Protein AF-A0A0N4T4A4-F1 (afdb_monomer)

Sequence (115 aa):
PHTTIVGNDIWSEWGEWSQCSRSCGACGIKSRLRICKTAQCSGKVQQFLTCNLQACPVDIRCTKVKFKNRLCADGNTCGKPGELLSSCSRPSCCPPFENVDGKCQTDQPLLIPLE

Solvent-accessible surface area (backbone atoms only — not comparable to full-atom values): 7237 Å² total; per-residue (Å²): 137,84,77,85,46,94,64,72,56,42,63,48,71,70,49,70,71,45,74,53,76,30,89,37,8,42,66,5,47,22,41,31,45,37,48,64,47,22,95,53,57,85,77,79,52,62,50,66,33,77,27,39,40,42,34,35,86,66,59,78,92,66,74,79,73,80,83,81,80,72,55,44,99,86,72,47,58,84,74,72,96,86,71,87,65,93,76,70,77,66,65,34,21,36,83,83,27,42,68,56,95,60,28,29,44,57,95,62,90,63,70,61,78,80,128

Structure (mmCIF, N/CA/C/O backbone):
data_AF-A0A0N4T4A4-F1
#
_entry.id   AF-A0A0N4T4A4-F1
#
loop_
_atom_site.group_PDB
_atom_site.id
_atom_site.type_symbol
_atom_site.label_atom_id
_atom_site.label_alt_id
_atom_site.label_comp_id
_atom_site.label_asym_id
_atom_site.label_entity_id
_atom_site.label_seq_id
_atom_site.pdbx_PDB_ins_code
_atom_site.Cartn_x
_atom_site.Cartn_y
_atom_site.Cartn_z
_atom_site.occupancy
_atom_site.B_iso_or_equiv
_atom_site.auth_seq_id
_atom_site.auth_comp_id
_atom_site.auth_asym_id
_atom_site.auth_atom_id
_atom_site.pdbx_PDB_model_num
ATOM 1 N N . PRO A 1 1 ? 31.542 -2.159 -16.153 1.00 49.81 1 PRO A N 1
ATOM 2 C CA . PRO A 1 1 ? 30.610 -2.806 -17.109 1.00 49.81 1 PRO A CA 1
ATOM 3 C C . PRO A 1 1 ? 29.780 -1.747 -17.852 1.00 49.81 1 PRO A C 1
ATOM 5 O O . PRO A 1 1 ? 28.981 -1.055 -17.232 1.00 49.81 1 PRO A O 1
ATOM 8 N N . HIS A 1 2 ? 30.045 -1.567 -19.149 1.00 52.78 2 HIS A N 1
ATOM 9 C CA . HIS A 1 2 ? 29.387 -0.574 -20.004 1.00 52.78 2 HIS A CA 1
ATOM 10 C C . HIS A 1 2 ? 27.970 -1.035 -20.391 1.00 52.78 2 HIS A C 1
ATOM 12 O O . HIS A 1 2 ? 27.795 -2.132 -20.921 1.00 52.78 2 HIS A O 1
ATOM 18 N N . THR A 1 3 ? 26.961 -0.203 -20.125 1.00 54.47 3 THR A N 1
ATOM 19 C CA . THR A 1 3 ? 25.568 -0.388 -20.558 1.00 54.47 3 THR A CA 1
ATOM 20 C C . THR A 1 3 ? 25.484 -0.264 -22.084 1.00 54.47 3 THR A C 1
ATOM 22 O O . THR A 1 3 ? 25.877 0.746 -22.657 1.00 54.47 3 THR A O 1
ATOM 25 N N . THR A 1 4 ? 25.047 -1.327 -22.763 1.00 57.97 4 THR A N 1
ATOM 26 C CA . THR A 1 4 ? 25.272 -1.543 -24.210 1.00 57.97 4 THR A CA 1
ATOM 27 C C . THR A 1 4 ? 24.087 -1.167 -25.109 1.00 57.97 4 THR A C 1
ATOM 29 O O . THR A 1 4 ? 24.083 -1.532 -26.281 1.00 57.97 4 THR A O 1
ATOM 32 N N . ILE A 1 5 ? 23.074 -0.449 -24.608 1.00 65.06 5 ILE A N 1
ATOM 33 C CA . ILE A 1 5 ? 21.917 -0.046 -25.426 1.00 65.06 5 ILE A CA 1
ATOM 34 C C . ILE A 1 5 ? 21.971 1.456 -25.714 1.00 65.06 5 ILE A C 1
ATOM 36 O O . ILE A 1 5 ? 21.872 2.279 -24.805 1.00 65.06 5 ILE A O 1
ATOM 40 N N . VAL A 1 6 ? 22.116 1.802 -26.995 1.00 67.94 6 VAL A N 1
ATOM 41 C CA . VAL A 1 6 ? 22.000 3.175 -27.502 1.00 67.94 6 VAL A CA 1
ATOM 42 C C . VAL A 1 6 ? 20.518 3.555 -27.518 1.00 67.94 6 VAL A C 1
ATOM 44 O O . VAL A 1 6 ? 19.736 2.991 -28.278 1.00 67.94 6 VAL A O 1
ATOM 47 N N . GLY A 1 7 ? 20.124 4.482 -26.648 1.00 67.69 7 GLY A N 1
ATOM 48 C CA . GLY A 1 7 ? 18.753 4.972 -26.507 1.00 67.69 7 GLY A CA 1
ATOM 49 C C . GLY A 1 7 ? 18.581 5.775 -25.216 1.00 67.69 7 GLY A C 1
ATOM 50 O O . GLY A 1 7 ? 19.471 5.779 -24.367 1.00 67.69 7 GLY A O 1
ATOM 51 N N . ASN A 1 8 ? 17.438 6.442 -25.062 1.00 80.06 8 ASN A N 1
ATOM 52 C CA . ASN A 1 8 ? 17.048 7.129 -23.828 1.00 80.06 8 ASN A CA 1
ATOM 53 C C . ASN A 1 8 ? 15.823 6.427 -23.230 1.00 80.06 8 ASN A C 1
ATOM 55 O O . ASN A 1 8 ? 14.981 5.931 -23.976 1.00 80.06 8 ASN A O 1
ATOM 59 N N . ASP A 1 9 ? 15.733 6.379 -21.900 1.00 84.81 9 ASP A N 1
ATOM 60 C CA . ASP A 1 9 ? 14.545 5.909 -21.169 1.00 84.81 9 ASP A CA 1
ATOM 61 C C . ASP A 1 9 ? 14.112 4.450 -21.423 1.00 84.81 9 ASP A C 1
ATOM 63 O O . ASP A 1 9 ? 12.944 4.094 -21.242 1.00 84.81 9 ASP A O 1
ATOM 67 N N . ILE A 1 10 ? 15.042 3.560 -21.787 1.00 90.00 10 ILE A N 1
ATOM 68 C CA . ILE A 1 10 ? 14.711 2.148 -22.023 1.00 90.00 10 ILE A CA 1
ATOM 69 C C . ILE A 1 10 ? 14.742 1.386 -20.697 1.00 90.00 10 ILE A C 1
ATOM 71 O O . ILE A 1 10 ? 15.801 1.121 -20.127 1.00 90.00 10 ILE A O 1
A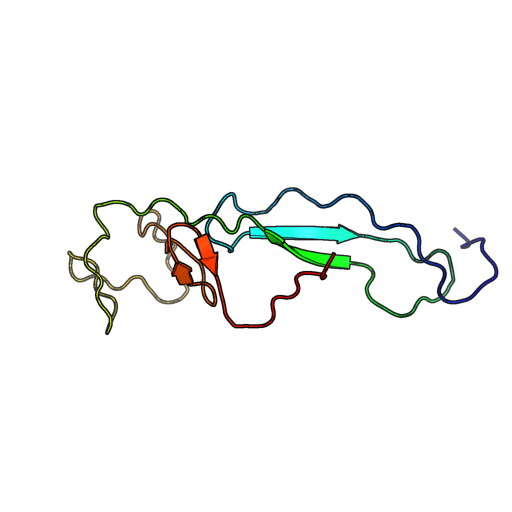TOM 75 N N . TRP A 1 11 ? 13.569 0.965 -20.233 1.00 91.31 11 TRP A N 1
ATOM 76 C CA . TRP A 1 11 ? 13.419 0.114 -19.054 1.00 91.31 11 TRP A CA 1
ATOM 77 C C . TRP A 1 11 ? 13.404 -1.378 -19.419 1.00 91.31 11 TRP A C 1
ATOM 79 O O . TRP A 1 11 ? 12.963 -1.778 -20.496 1.00 91.31 11 TRP A O 1
ATOM 89 N N . SER A 1 12 ? 13.866 -2.234 -18.508 1.00 92.69 12 SER A N 1
ATOM 90 C CA . SER A 1 12 ? 13.464 -3.640 -18.506 1.00 92.69 12 SER A CA 1
ATOM 91 C C . SER A 1 12 ? 11.989 -3.767 -18.145 1.00 92.69 12 SER A C 1
ATOM 93 O O . SER A 1 12 ? 11.388 -2.851 -17.577 1.00 92.69 12 SER A O 1
ATOM 95 N N . GLU A 1 13 ? 11.431 -4.948 -18.392 1.00 93.19 13 GLU A N 1
ATOM 96 C CA . GLU A 1 13 ? 10.190 -5.332 -17.735 1.00 93.19 13 GLU A CA 1
ATOM 97 C C . GLU A 1 13 ? 10.361 -5.265 -16.214 1.00 93.19 13 GLU A C 1
ATOM 99 O O . GLU A 1 13 ? 11.476 -5.355 -15.677 1.00 93.19 13 GLU A O 1
ATOM 104 N N . TRP A 1 14 ? 9.245 -5.050 -15.525 1.00 95.12 14 TRP A N 1
ATOM 105 C CA . TRP A 1 14 ? 9.224 -5.175 -14.081 1.00 95.12 14 TRP A CA 1
ATOM 106 C C . TRP A 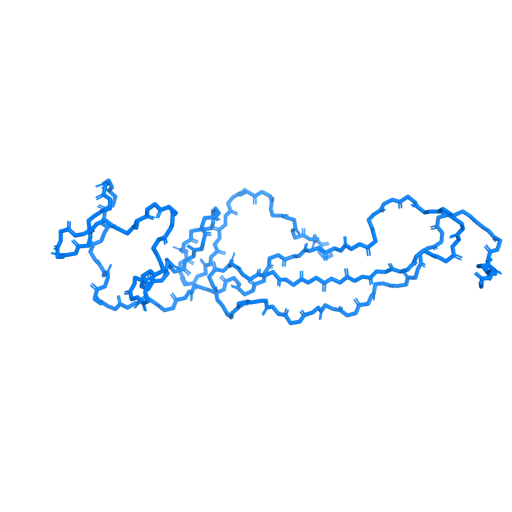1 14 ? 9.497 -6.624 -13.696 1.00 95.12 14 TRP A C 1
ATOM 108 O O . TRP A 1 14 ? 8.913 -7.539 -14.264 1.00 95.12 14 TRP A O 1
ATOM 118 N N . GLY A 1 15 ? 10.351 -6.815 -12.700 1.00 95.06 15 GLY A N 1
ATOM 119 C CA . GLY A 1 15 ? 10.480 -8.096 -12.034 1.00 95.06 15 GLY A CA 1
ATOM 120 C C . GLY A 1 15 ? 9.209 -8.466 -11.273 1.00 95.06 15 GLY A C 1
ATOM 121 O O . GLY A 1 15 ? 8.293 -7.655 -11.085 1.00 95.06 15 GLY A O 1
ATOM 122 N N . GLU A 1 16 ? 9.202 -9.700 -10.789 1.00 95.81 16 GLU A N 1
ATOM 123 C CA . GLU A 1 16 ? 8.135 -10.233 -9.953 1.00 95.81 16 GLU A CA 1
ATOM 124 C C . GLU A 1 16 ? 7.937 -9.407 -8.677 1.00 95.81 16 GLU A C 1
ATOM 126 O O . GLU A 1 16 ? 8.863 -8.799 -8.125 1.00 95.81 16 GLU A O 1
ATOM 131 N N . TRP A 1 17 ? 6.700 -9.406 -8.185 1.00 95.50 17 TRP A N 1
ATOM 132 C CA . TRP A 1 17 ? 6.412 -8.843 -6.875 1.00 95.50 17 TRP A CA 1
ATOM 133 C C . TRP A 1 17 ? 7.028 -9.705 -5.773 1.00 95.50 17 TRP A C 1
ATOM 135 O O . TRP A 1 17 ? 6.900 -10.927 -5.767 1.00 95.50 17 TRP A O 1
ATOM 145 N N . SER A 1 18 ? 7.622 -9.053 -4.776 1.00 95.50 18 SER A N 1
ATOM 146 C CA . SER A 1 18 ? 8.032 -9.712 -3.543 1.00 95.50 18 SER A CA 1
ATOM 147 C C . SER A 1 18 ? 6.828 -10.311 -2.818 1.00 95.50 18 SER A C 1
ATOM 149 O O . SER A 1 18 ? 5.686 -9.861 -2.970 1.00 95.50 18 SER A O 1
ATOM 151 N N . GLN A 1 19 ? 7.096 -11.263 -1.925 1.00 94.88 19 GLN A N 1
ATOM 152 C CA . GLN A 1 19 ? 6.097 -11.649 -0.938 1.00 94.88 19 GLN A CA 1
ATOM 153 C C . GLN A 1 19 ? 5.671 -10.431 -0.113 1.00 94.88 19 GLN A C 1
ATOM 155 O O . GLN A 1 19 ? 6.441 -9.489 0.110 1.00 94.88 19 GLN A O 1
ATOM 160 N N . CYS A 1 20 ? 4.412 -10.447 0.308 1.00 91.12 20 CYS A N 1
ATOM 161 C CA . CYS A 1 20 ? 3.862 -9.388 1.130 1.00 91.12 20 CYS A CA 1
ATOM 162 C C . CYS A 1 20 ? 4.478 -9.449 2.531 1.00 91.12 20 CYS A C 1
ATOM 164 O O . CYS A 1 20 ? 4.481 -10.508 3.156 1.00 91.12 20 CYS A O 1
ATOM 166 N N . SER A 1 21 ? 4.933 -8.313 3.060 1.00 85.75 21 SER A N 1
ATOM 167 C CA . SER A 1 21 ? 5.558 -8.258 4.391 1.00 85.75 21 SER A CA 1
ATOM 168 C C . SER A 1 21 ? 4.624 -8.639 5.548 1.00 85.75 21 SER A C 1
ATOM 170 O O . SER A 1 21 ? 5.082 -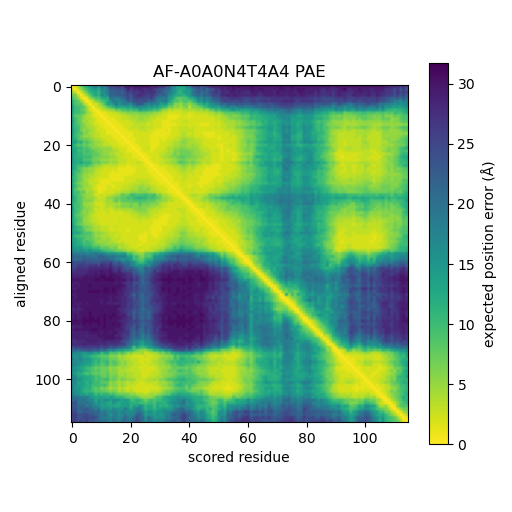8.892 6.662 1.00 85.75 21 SER A O 1
ATOM 172 N N . ARG A 1 22 ? 3.307 -8.668 5.311 1.00 83.12 22 ARG A N 1
ATOM 173 C CA . ARG A 1 22 ? 2.290 -9.100 6.277 1.00 83.12 22 ARG A CA 1
ATOM 174 C C . ARG A 1 22 ? 1.187 -9.866 5.583 1.00 83.12 22 ARG A C 1
ATOM 176 O O . ARG A 1 22 ? 0.850 -9.542 4.457 1.00 83.12 22 ARG A O 1
ATOM 183 N N . SER A 1 23 ? 0.570 -10.809 6.281 1.00 86.50 23 SER A N 1
ATOM 184 C CA . SER A 1 23 ? -0.495 -11.669 5.756 1.00 86.50 23 SER A CA 1
ATOM 185 C C . SER A 1 23 ? -1.913 -11.089 5.850 1.00 86.50 23 SER A C 1
ATOM 187 O O . SER A 1 23 ? -2.815 -11.677 5.270 1.00 86.50 23 SER A O 1
ATOM 189 N N . CYS A 1 24 ? -2.141 -9.975 6.560 1.00 82.19 24 CYS A N 1
ATOM 190 C CA . CYS A 1 24 ? -3.459 -9.340 6.707 1.00 82.19 24 CYS A CA 1
ATOM 191 C C . CYS A 1 24 ? -3.361 -7.870 7.162 1.00 82.19 24 CYS A C 1
ATOM 193 O O . CYS A 1 24 ? -2.308 -7.389 7.607 1.00 82.19 24 CYS A O 1
ATOM 195 N N . GLY A 1 25 ? -4.500 -7.186 7.100 1.00 81.56 25 GLY A N 1
ATOM 196 C CA . GLY A 1 25 ? -4.793 -5.893 7.704 1.00 81.56 25 GLY A CA 1
ATOM 197 C C . GLY A 1 25 ? -4.519 -4.684 6.818 1.00 81.56 25 GLY A C 1
ATOM 198 O O . GLY A 1 25 ? -4.489 -3.574 7.337 1.00 81.56 25 GLY A O 1
ATOM 199 N N . ALA A 1 26 ? -4.262 -4.869 5.519 1.00 86.50 26 ALA A N 1
ATOM 200 C CA . ALA A 1 26 ? -3.791 -3.803 4.622 1.00 86.50 26 ALA A CA 1
ATOM 201 C C . ALA A 1 26 ? -2.542 -3.069 5.146 1.00 86.50 26 ALA A C 1
ATOM 203 O O . ALA A 1 26 ? -2.310 -1.889 4.901 1.00 86.50 26 ALA A O 1
ATOM 204 N N . CYS A 1 27 ? -1.718 -3.796 5.891 1.00 81.12 27 CYS A N 1
ATOM 205 C CA . CYS A 1 27 ? -0.495 -3.284 6.493 1.00 81.12 27 CYS A CA 1
ATOM 206 C C . CYS A 1 27 ? 0.762 -3.884 5.854 1.00 81.12 27 CYS A C 1
ATOM 208 O O . CYS A 1 27 ? 1.876 -3.622 6.310 1.00 81.12 27 CYS A O 1
ATOM 210 N N . GLY A 1 28 ? 0.571 -4.817 4.924 1.00 82.75 28 GLY A N 1
ATOM 211 C CA . GLY A 1 28 ? 1.647 -5.471 4.211 1.00 82.75 28 GLY A CA 1
ATOM 212 C C . GLY A 1 28 ? 2.037 -4.649 2.998 1.00 82.75 28 GLY A C 1
ATOM 213 O O . GLY A 1 28 ? 1.192 -4.018 2.368 1.00 82.75 28 GLY A O 1
ATOM 214 N N . ILE A 1 29 ? 3.321 -4.675 2.672 1.00 88.81 29 ILE A N 1
ATOM 215 C CA . ILE A 1 29 ? 3.869 -4.040 1.480 1.00 88.81 29 ILE A CA 1
ATOM 216 C C . ILE A 1 29 ? 4.571 -5.127 0.677 1.00 88.81 29 ILE A C 1
ATOM 218 O O . ILE A 1 29 ? 5.320 -5.934 1.233 1.00 88.81 29 ILE A O 1
ATOM 222 N N . LYS A 1 30 ? 4.317 -5.140 -0.628 1.00 92.94 30 LYS A N 1
ATOM 223 C CA . LYS A 1 30 ? 5.108 -5.874 -1.611 1.00 92.94 30 LYS A CA 1
ATOM 224 C C . LYS A 1 30 ? 5.810 -4.881 -2.520 1.00 92.94 30 LYS A C 1
ATOM 226 O O . LYS A 1 30 ? 5.322 -3.770 -2.735 1.00 92.94 30 LYS A O 1
ATOM 231 N N . SER A 1 31 ? 6.965 -5.270 -3.035 1.00 93.94 31 SER A N 1
ATOM 232 C CA . SER A 1 31 ? 7.764 -4.418 -3.909 1.00 93.94 31 SER A CA 1
ATOM 233 C C . SER A 1 31 ? 8.247 -5.173 -5.133 1.00 93.94 31 SER A C 1
ATOM 235 O O . SER A 1 31 ? 8.382 -6.391 -5.090 1.00 93.94 31 SER A O 1
ATOM 237 N N . ARG A 1 32 ? 8.492 -4.450 -6.221 1.00 95.62 32 ARG A N 1
ATOM 238 C CA . ARG A 1 32 ? 9.126 -4.982 -7.429 1.00 95.62 32 ARG A CA 1
ATOM 239 C C . ARG A 1 32 ? 10.117 -3.976 -7.991 1.00 95.62 32 ARG A C 1
ATOM 241 O O . ARG A 1 32 ? 10.004 -2.775 -7.726 1.00 95.62 32 ARG A O 1
ATOM 248 N N . LEU A 1 33 ? 11.075 -4.471 -8.762 1.00 95.06 33 LEU A N 1
ATOM 249 C CA . LEU A 1 33 ? 12.174 -3.693 -9.332 1.00 95.06 33 LEU A CA 1
ATOM 250 C C . LEU A 1 33 ? 12.190 -3.825 -10.852 1.00 95.06 33 LEU A C 1
ATOM 252 O O . LEU A 1 33 ? 11.809 -4.860 -11.385 1.00 95.06 33 LEU A O 1
ATOM 256 N N . ARG A 1 34 ? 12.662 -2.794 -11.544 1.00 94.81 34 ARG A N 1
ATOM 257 C CA . ARG A 1 34 ? 13.019 -2.834 -12.968 1.00 94.81 34 ARG A CA 1
ATOM 258 C C . ARG A 1 34 ? 14.387 -2.195 -13.160 1.00 94.81 34 ARG A C 1
ATOM 260 O O . ARG A 1 34 ? 14.814 -1.388 -12.340 1.00 94.81 34 ARG A O 1
ATOM 267 N N . ILE A 1 35 ? 15.069 -2.528 -14.243 1.00 92.94 35 ILE A N 1
ATOM 268 C CA . ILE A 1 35 ? 16.427 -2.067 -14.536 1.00 92.94 35 ILE A CA 1
ATOM 269 C C . ILE A 1 35 ? 16.374 -1.029 -15.655 1.00 92.94 35 ILE A C 1
ATOM 271 O O . ILE A 1 35 ? 15.697 -1.231 -16.662 1.00 92.94 35 ILE A O 1
ATOM 275 N N . CYS A 1 36 ? 17.105 0.074 -15.497 1.00 91.56 36 CYS A N 1
ATOM 276 C CA . CYS A 1 36 ? 17.347 1.006 -16.595 1.00 91.56 36 CYS A CA 1
ATOM 277 C C . CYS A 1 36 ? 18.419 0.411 -17.515 1.00 91.56 36 CYS A C 1
ATOM 279 O O . CYS A 1 36 ? 19.534 0.135 -17.072 1.00 91.56 36 CYS A O 1
ATOM 281 N N . LYS A 1 37 ? 18.070 0.163 -18.778 1.00 90.00 37 LYS A N 1
ATOM 282 C CA . LYS A 1 37 ? 18.978 -0.433 -19.770 1.00 90.00 37 LYS A CA 1
ATOM 283 C C . LYS A 1 37 ? 19.863 0.612 -20.464 1.00 90.00 37 LYS A C 1
ATOM 285 O O . LYS A 1 37 ? 20.812 0.237 -21.148 1.00 90.00 37 LYS A O 1
ATOM 290 N N . THR A 1 38 ? 19.566 1.897 -20.281 1.00 86.69 38 THR A N 1
ATOM 291 C CA . THR A 1 38 ? 20.289 3.049 -20.844 1.00 86.69 38 THR A CA 1
ATOM 292 C C . THR A 1 38 ? 21.060 3.807 -19.761 1.00 86.69 38 THR A C 1
ATOM 294 O O . THR A 1 38 ? 20.981 3.475 -18.581 1.00 86.69 38 THR A O 1
ATOM 297 N N . ALA A 1 39 ? 21.849 4.819 -20.140 1.00 82.38 39 ALA A N 1
ATOM 298 C CA . ALA A 1 39 ? 22.621 5.617 -19.178 1.00 82.38 39 ALA A CA 1
ATOM 299 C C . ALA A 1 39 ? 21.725 6.396 -18.199 1.00 82.38 39 ALA A C 1
ATOM 301 O O . ALA A 1 39 ? 22.093 6.598 -17.043 1.00 82.38 39 ALA A O 1
ATOM 302 N N . GLN A 1 40 ? 20.552 6.825 -18.667 1.00 85.38 40 GLN A N 1
ATOM 303 C CA . GLN A 1 40 ? 19.553 7.530 -17.875 1.00 85.38 40 GLN A CA 1
ATOM 304 C C . GLN A 1 40 ? 18.154 7.036 -18.249 1.00 85.38 40 GLN A C 1
ATOM 306 O O . GLN A 1 40 ? 17.876 6.755 -19.421 1.00 85.38 40 GLN A O 1
ATOM 311 N N . CYS A 1 41 ? 17.295 6.921 -17.236 1.00 89.25 41 CYS A N 1
ATOM 312 C CA . CYS A 1 41 ? 15.875 6.658 -17.401 1.00 89.25 41 CYS A CA 1
ATOM 313 C C . CYS A 1 41 ? 15.060 7.509 -16.427 1.00 89.25 41 CYS A C 1
ATOM 315 O O . CYS A 1 41 ? 15.393 7.624 -15.246 1.00 89.25 41 CYS A O 1
ATOM 317 N N . SER A 1 42 ? 13.944 8.028 -16.912 1.00 90.12 42 SER A N 1
ATOM 318 C CA . SER A 1 42 ? 12.981 8.822 -16.171 1.00 90.12 42 SER A CA 1
ATOM 319 C C . SER A 1 42 ? 11.962 7.909 -15.489 1.00 90.12 42 SER A C 1
ATOM 321 O O . SER A 1 42 ? 11.418 6.970 -16.080 1.00 90.12 42 SER A O 1
ATOM 323 N N . GLY A 1 43 ? 11.695 8.181 -14.212 1.00 89.00 43 GLY A N 1
ATOM 324 C CA . GLY A 1 43 ? 10.752 7.427 -13.388 1.00 89.00 43 GLY A CA 1
ATOM 325 C C . GLY A 1 43 ? 11.419 6.502 -12.369 1.00 89.00 43 GLY A C 1
ATOM 326 O O . GLY A 1 43 ? 12.627 6.519 -12.157 1.00 89.00 43 GLY A O 1
ATOM 327 N N . LYS A 1 44 ? 10.600 5.706 -11.676 1.00 90.81 44 LYS A N 1
ATOM 328 C CA . LYS A 1 44 ? 11.051 4.926 -10.515 1.00 90.81 44 LYS A CA 1
ATOM 329 C C . LYS A 1 44 ? 11.651 3.580 -10.929 1.00 90.81 44 LYS A C 1
ATOM 331 O O . LYS A 1 44 ? 11.089 2.885 -11.774 1.00 90.81 44 LYS A O 1
ATOM 336 N N . VAL A 1 45 ? 12.757 3.207 -10.288 1.00 92.62 45 VAL A N 1
ATOM 337 C CA . VAL A 1 45 ? 13.408 1.882 -10.391 1.00 92.62 45 VAL A CA 1
ATOM 338 C C . VAL A 1 45 ? 12.649 0.830 -9.573 1.00 92.62 45 VAL A C 1
ATOM 340 O O . VAL A 1 45 ? 12.634 -0.347 -9.920 1.00 92.62 45 VAL A O 1
ATOM 343 N N . GLN A 1 46 ? 11.985 1.267 -8.501 1.00 93.50 46 GLN A N 1
ATOM 344 C CA . GLN A 1 46 ? 11.248 0.420 -7.570 1.00 93.50 46 GLN A CA 1
ATOM 345 C C . GLN A 1 46 ? 9.799 0.875 -7.444 1.00 93.50 46 GLN A C 1
ATOM 347 O O . GLN A 1 46 ? 9.502 2.074 -7.430 1.00 93.50 46 GLN A O 1
ATOM 352 N N . GLN A 1 47 ? 8.904 -0.095 -7.310 1.00 93.00 47 GLN A N 1
ATOM 353 C CA . GLN A 1 47 ? 7.491 0.129 -7.051 1.00 93.00 47 GLN A CA 1
ATOM 354 C C . GLN A 1 47 ? 7.087 -0.598 -5.770 1.00 93.00 47 GLN A C 1
ATOM 356 O O . GLN A 1 47 ? 7.571 -1.695 -5.498 1.00 93.00 47 GLN A O 1
ATOM 361 N N . PHE A 1 48 ? 6.195 0.019 -5.001 1.00 90.06 48 PHE A N 1
ATOM 362 C CA . PHE A 1 48 ? 5.645 -0.528 -3.765 1.00 90.06 48 PHE A CA 1
ATOM 363 C C . PHE A 1 48 ? 4.130 -0.556 -3.867 1.00 90.06 48 PHE A C 1
ATOM 365 O O . PHE A 1 48 ? 3.538 0.346 -4.460 1.00 90.06 48 PHE A O 1
ATOM 372 N N . LEU A 1 49 ? 3.523 -1.575 -3.273 1.00 89.00 49 LEU A N 1
ATOM 373 C CA . LEU A 1 49 ? 2.083 -1.754 -3.260 1.00 89.00 49 LEU A CA 1
ATOM 374 C C . LEU A 1 49 ? 1.640 -2.331 -1.918 1.00 89.00 49 LEU A C 1
ATOM 376 O O . LEU A 1 49 ? 2.235 -3.293 -1.425 1.00 89.00 49 LEU A O 1
ATOM 380 N N . THR A 1 50 ? 0.574 -1.767 -1.354 1.00 87.00 50 THR A N 1
ATOM 381 C CA . THR A 1 50 ? -0.118 -2.368 -0.215 1.00 87.00 50 THR A CA 1
ATOM 382 C C . THR A 1 50 ? -0.748 -3.689 -0.634 1.00 87.00 50 THR A C 1
ATOM 384 O O . THR A 1 50 ? -1.390 -3.792 -1.676 1.00 87.00 50 THR A O 1
ATOM 387 N N . CYS A 1 51 ? -0.572 -4.715 0.183 1.00 89.00 51 CYS A N 1
ATOM 388 C CA . CYS A 1 51 ? -1.071 -6.055 -0.079 1.00 89.00 51 CYS A CA 1
ATOM 389 C C . CYS A 1 51 ? -1.745 -6.642 1.157 1.00 89.00 51 CYS A C 1
ATOM 391 O O . CYS A 1 51 ? -1.628 -6.120 2.269 1.00 89.00 51 CYS A O 1
ATOM 393 N N . ASN A 1 52 ? -2.458 -7.744 0.928 1.00 90.06 52 ASN A N 1
ATOM 394 C CA . ASN A 1 52 ? -3.225 -8.458 1.937 1.00 90.06 52 ASN A CA 1
ATOM 395 C C . ASN A 1 52 ? -4.240 -7.556 2.657 1.00 90.06 52 ASN A C 1
ATOM 397 O O . ASN A 1 52 ? -4.142 -7.268 3.853 1.00 90.06 52 ASN A O 1
ATOM 401 N N . LEU A 1 53 ? -5.221 -7.105 1.869 1.00 88.94 53 LEU A N 1
ATOM 402 C CA . LEU A 1 53 ? -6.309 -6.216 2.278 1.00 88.94 53 LEU A CA 1
ATOM 403 C C . LEU A 1 53 ? -7.404 -6.920 3.095 1.00 88.94 53 LEU A C 1
ATOM 405 O O . LEU A 1 53 ? -8.376 -6.285 3.477 1.00 88.94 53 LEU A O 1
ATOM 409 N N . GLN A 1 54 ? -7.297 -8.216 3.370 1.00 88.25 54 GLN A N 1
ATOM 410 C CA . GLN A 1 54 ? -8.199 -8.897 4.296 1.00 88.25 54 GLN A CA 1
ATOM 411 C C . GLN A 1 54 ? -7.976 -8.387 5.720 1.00 88.25 54 GLN A C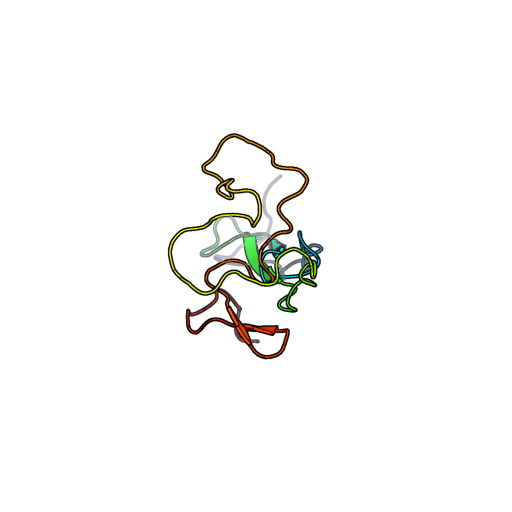 1
ATOM 413 O O . GLN A 1 54 ? -6.831 -8.226 6.143 1.00 88.25 54 GLN A O 1
ATOM 418 N N . ALA A 1 55 ? -9.046 -8.159 6.477 1.00 82.69 55 ALA A N 1
ATOM 419 C CA . ALA A 1 55 ? -8.928 -7.777 7.875 1.00 82.69 55 ALA A CA 1
ATOM 420 C C . ALA A 1 55 ? -8.272 -8.904 8.687 1.00 82.69 55 ALA A C 1
ATOM 422 O O . ALA A 1 55 ? -8.540 -10.089 8.481 1.00 82.69 55 ALA A O 1
ATOM 423 N N . CYS A 1 56 ? -7.393 -8.542 9.618 1.00 80.88 56 CYS A N 1
ATOM 424 C CA . CYS A 1 56 ? -6.839 -9.501 10.561 1.00 80.88 56 CYS A CA 1
ATOM 425 C C . CYS A 1 56 ? -7.920 -9.957 11.558 1.00 80.88 56 CYS A C 1
ATOM 427 O O . CYS A 1 56 ? -8.746 -9.134 11.975 1.00 80.88 56 CYS A O 1
ATOM 429 N N . PRO A 1 57 ? -7.891 -11.231 11.995 1.00 74.19 57 PRO A N 1
ATOM 430 C CA . PRO A 1 57 ? -8.762 -11.700 13.063 1.00 74.19 57 PRO A CA 1
ATOM 431 C C . PRO A 1 57 ? -8.491 -10.888 14.331 1.00 74.19 57 PRO A C 1
ATOM 433 O O . PRO A 1 57 ? -7.344 -10.728 14.753 1.00 74.19 57 PRO A O 1
ATOM 436 N N . VAL A 1 58 ? -9.555 -10.348 14.917 1.00 65.38 58 VAL A N 1
ATOM 437 C CA . VAL A 1 58 ? -9.481 -9.611 16.180 1.00 65.38 58 VAL A CA 1
ATOM 438 C C . VAL A 1 58 ? -9.557 -10.617 17.308 1.00 65.38 58 VAL A C 1
ATOM 440 O O . VAL A 1 58 ? -10.443 -11.470 17.321 1.00 65.38 58 VAL A O 1
ATOM 443 N N . ASP A 1 59 ? -8.645 -10.510 18.267 1.00 57.16 59 ASP A N 1
ATOM 444 C CA . ASP A 1 59 ? -8.779 -11.262 19.505 1.00 57.16 59 ASP A CA 1
ATOM 445 C C . ASP A 1 59 ? -10.083 -10.837 20.193 1.00 57.16 59 ASP A C 1
ATOM 447 O O . ASP A 1 59 ? -10.292 -9.651 20.461 1.00 57.16 59 ASP A O 1
ATOM 451 N N . ILE A 1 60 ? -10.973 -11.792 20.474 1.00 51.31 60 ILE A N 1
ATOM 452 C CA . ILE A 1 60 ? -12.266 -11.523 21.115 1.00 51.31 60 ILE A CA 1
ATOM 453 C C . ILE A 1 60 ? -12.106 -10.790 22.457 1.00 51.31 60 ILE A C 1
ATOM 455 O O . ILE A 1 60 ? -13.008 -10.067 22.874 1.00 51.31 60 ILE A O 1
ATOM 459 N N . ARG A 1 61 ? -10.933 -10.883 23.096 1.00 47.53 61 ARG A N 1
ATOM 460 C CA . ARG A 1 61 ? -10.583 -10.149 24.322 1.00 47.53 61 ARG A CA 1
ATOM 461 C C . ARG A 1 61 ? -10.404 -8.635 24.109 1.00 47.53 61 ARG A C 1
ATOM 463 O O . ARG A 1 61 ? -10.429 -7.886 25.078 1.00 47.53 61 ARG A O 1
ATOM 470 N N . CYS A 1 62 ? -10.288 -8.160 22.867 1.00 50.91 62 CYS A N 1
ATOM 471 C CA . CYS A 1 62 ? -10.130 -6.744 22.503 1.00 50.91 62 CYS A CA 1
ATOM 472 C C . CYS A 1 62 ? -11.432 -6.074 21.993 1.00 50.91 62 CYS A C 1
ATOM 474 O O . CYS A 1 62 ? -11.395 -4.944 21.511 1.00 50.91 62 CYS A O 1
ATOM 476 N N . THR A 1 63 ? -12.594 -6.734 22.082 1.00 42.75 63 THR A N 1
ATOM 477 C CA . THR A 1 63 ? -13.842 -6.363 21.365 1.00 42.75 63 THR A CA 1
ATOM 478 C C . THR A 1 63 ? -14.668 -5.199 21.935 1.00 42.75 63 THR A C 1
ATOM 480 O O . THR A 1 63 ? -15.746 -4.907 21.418 1.00 42.75 63 THR A O 1
ATOM 483 N N . LYS A 1 64 ? -14.192 -4.464 22.945 1.00 42.53 64 LYS A N 1
ATOM 484 C CA . LYS A 1 64 ? -14.909 -3.291 23.487 1.00 42.53 64 LYS A CA 1
ATOM 485 C C . LYS A 1 64 ? -14.061 -2.024 23.441 1.00 42.53 64 LYS A C 1
ATOM 487 O O . LYS A 1 64 ? -13.649 -1.514 24.474 1.00 42.53 64 LYS A O 1
ATOM 492 N N . VAL A 1 65 ? -13.841 -1.480 22.245 1.00 47.72 65 VAL A N 1
ATOM 493 C CA . VAL A 1 65 ? -13.224 -0.151 22.084 1.00 47.72 65 VAL A CA 1
ATOM 494 C C . VAL A 1 65 ? -14.064 0.696 21.126 1.00 47.72 65 VAL A C 1
ATOM 496 O O . VAL A 1 65 ? -13.675 0.983 19.997 1.00 47.72 65 VAL A O 1
ATOM 499 N N . LYS A 1 66 ? -15.264 1.092 21.571 1.00 40.22 66 LYS A N 1
ATOM 500 C CA . LYS A 1 66 ? -15.988 2.197 20.931 1.00 40.22 66 LYS A CA 1
ATOM 501 C C . LYS A 1 66 ? -15.241 3.490 21.259 1.00 40.22 66 LYS A C 1
ATOM 503 O O . LYS A 1 66 ? -15.215 3.898 22.409 1.00 40.22 66 LYS A O 1
ATOM 508 N N . PHE A 1 67 ? -14.622 4.064 20.231 1.00 48.53 67 PHE A N 1
ATOM 509 C CA . PHE A 1 67 ? -14.344 5.486 20.019 1.00 48.53 67 PHE A CA 1
ATOM 510 C C . PHE A 1 67 ? -14.188 6.393 21.261 1.00 48.53 67 PHE A C 1
ATOM 512 O O . PHE A 1 67 ? -15.159 6.697 21.946 1.00 48.53 67 PHE A O 1
ATOM 519 N N . LYS A 1 68 ? -12.982 6.982 21.357 1.00 42.31 68 LYS A N 1
ATOM 520 C CA . LYS A 1 68 ? -12.482 8.052 22.252 1.00 42.31 68 LYS A CA 1
ATOM 521 C C . LYS A 1 68 ? -11.654 7.543 23.442 1.00 42.31 68 LYS A C 1
ATOM 523 O O . LYS A 1 68 ? -12.176 7.057 24.429 1.00 42.31 68 LYS A O 1
ATOM 528 N N . ASN A 1 69 ? -10.338 7.745 23.313 1.00 43.28 69 ASN A N 1
ATOM 529 C CA . ASN A 1 69 ? -9.261 7.490 24.280 1.00 43.28 69 ASN A CA 1
ATOM 530 C C . ASN A 1 69 ? -9.019 6.012 24.635 1.00 43.28 69 ASN A C 1
ATOM 532 O O . ASN A 1 69 ? -9.742 5.386 25.398 1.00 43.28 69 ASN A O 1
ATOM 536 N N . ARG A 1 70 ? -7.947 5.465 24.041 1.00 51.62 70 ARG A N 1
ATOM 537 C CA . ARG A 1 70 ? -7.510 4.065 24.139 1.00 51.62 70 ARG A CA 1
ATOM 538 C C . ARG A 1 70 ? -7.189 3.670 25.582 1.00 51.62 70 ARG A C 1
ATOM 540 O O . ARG A 1 70 ? -6.100 3.969 26.060 1.00 51.62 70 ARG A O 1
ATOM 547 N N . LEU A 1 71 ? -8.088 2.925 26.208 1.00 38.19 71 LEU A N 1
ATOM 548 C CA . LEU A 1 71 ? -7.834 2.136 27.408 1.00 38.19 71 LEU A CA 1
ATOM 549 C C . LEU A 1 71 ? -8.094 0.667 27.054 1.00 38.19 71 LEU A C 1
ATOM 551 O O . LEU A 1 71 ? -9.160 0.326 26.543 1.00 38.19 71 LEU A O 1
ATOM 555 N N . CYS A 1 72 ? -7.110 -0.198 27.284 1.00 42.28 72 CYS A N 1
ATOM 556 C CA . CYS A 1 72 ? -7.330 -1.630 27.447 1.00 42.28 72 CYS A CA 1
ATOM 557 C C . CYS A 1 72 ? -8.279 -1.849 28.632 1.00 42.28 72 CYS A C 1
ATOM 559 O O . CYS A 1 72 ? -8.349 -1.011 29.532 1.00 42.28 72 CYS A O 1
ATOM 561 N N . ALA A 1 73 ? -8.972 -2.991 28.660 1.00 41.34 73 ALA A N 1
ATOM 562 C CA . ALA A 1 73 ? -9.894 -3.351 29.741 1.00 41.34 73 ALA A CA 1
ATOM 563 C C . ALA A 1 73 ? -9.244 -3.310 31.143 1.00 41.34 73 ALA A C 1
ATOM 565 O O . ALA A 1 73 ? -9.943 -3.104 32.129 1.00 41.34 73 ALA A O 1
ATOM 566 N N . ASP A 1 74 ? -7.912 -3.408 31.204 1.00 45.44 74 ASP A N 1
ATOM 567 C CA . ASP A 1 74 ? -7.110 -3.370 32.431 1.00 45.44 74 ASP A CA 1
ATOM 568 C C . ASP A 1 74 ? -6.563 -1.966 32.778 1.00 45.44 74 ASP A C 1
ATOM 570 O O . ASP A 1 74 ? -5.692 -1.828 33.631 1.00 45.44 74 ASP A O 1
ATOM 574 N N . GLY A 1 75 ? -7.018 -0.906 32.098 1.00 43.03 75 GLY A N 1
ATOM 575 C CA . GLY A 1 75 ? -6.610 0.479 32.379 1.00 43.03 75 GLY A CA 1
ATOM 576 C C . GLY A 1 75 ? -5.299 0.938 31.721 1.00 43.03 75 GLY A C 1
ATOM 577 O O . GLY A 1 75 ? -4.893 2.082 31.908 1.00 43.03 75 GLY A O 1
ATOM 578 N N . ASN A 1 76 ? -4.656 0.100 30.903 1.00 39.22 76 ASN A N 1
ATOM 579 C CA . ASN A 1 76 ? -3.426 0.454 30.180 1.00 39.22 76 ASN A CA 1
ATOM 580 C C . ASN A 1 76 ? -3.710 1.067 28.800 1.00 39.22 76 ASN A C 1
ATOM 582 O O . ASN A 1 76 ? -4.628 0.650 28.102 1.00 39.22 76 ASN A O 1
ATOM 586 N N . THR A 1 77 ? -2.905 2.035 28.358 1.00 41.56 77 THR A N 1
ATOM 587 C CA . THR A 1 77 ? -3.023 2.620 27.006 1.00 41.56 77 THR A CA 1
ATOM 588 C C . THR A 1 77 ? -2.221 1.790 25.987 1.00 41.56 77 THR A C 1
ATOM 590 O O . THR A 1 77 ? -1.051 1.510 26.233 1.00 41.56 77 THR A O 1
ATOM 593 N N . CYS A 1 78 ? -2.790 1.390 24.833 1.00 42.72 78 CYS A N 1
ATOM 594 C CA . CYS A 1 78 ? -1.961 0.821 23.747 1.00 42.72 78 CYS A CA 1
ATOM 595 C C . CYS A 1 78 ? -1.093 1.955 23.169 1.00 42.72 78 CYS A C 1
ATOM 597 O O . CYS A 1 78 ? -1.613 2.908 22.578 1.00 42.72 78 CYS A O 1
ATOM 599 N N . GLY A 1 79 ? 0.206 1.864 23.463 1.00 42.12 79 GLY A N 1
ATOM 600 C CA . GLY A 1 79 ? 1.073 3.004 23.755 1.00 42.12 79 GLY A CA 1
ATOM 601 C C . GLY A 1 79 ? 1.743 3.744 22.592 1.00 42.12 79 GLY A C 1
ATOM 602 O O . GLY A 1 79 ? 1.582 3.440 21.410 1.00 42.12 79 GLY A O 1
ATOM 603 N N . LYS A 1 80 ? 2.495 4.763 23.024 1.00 35.41 80 LYS A N 1
ATOM 604 C CA . LYS A 1 80 ? 3.443 5.641 22.314 1.00 35.41 80 LYS A CA 1
ATOM 605 C C . LYS A 1 80 ? 4.789 4.920 22.040 1.00 35.41 80 LYS A C 1
ATOM 607 O O . LYS A 1 80 ? 5.003 3.837 22.579 1.00 35.41 80 LYS A O 1
ATOM 612 N N . PRO A 1 81 ? 5.682 5.467 21.187 1.00 37.91 81 PRO A N 1
ATOM 613 C CA . PRO A 1 81 ? 6.794 4.708 20.610 1.00 37.91 81 PRO A CA 1
ATOM 614 C C . PRO A 1 81 ? 7.864 4.374 21.654 1.00 37.91 81 PRO A C 1
ATOM 616 O O . PRO A 1 81 ? 8.409 5.275 22.284 1.00 37.91 81 PRO A O 1
ATOM 619 N N . GLY A 1 82 ? 8.175 3.086 21.810 1.00 45.00 82 GLY A N 1
ATOM 620 C CA . GLY A 1 82 ? 9.287 2.624 22.647 1.00 45.00 82 GLY A CA 1
ATOM 621 C C . GLY A 1 82 ? 9.052 1.296 23.364 1.00 45.00 82 GLY A C 1
ATOM 622 O O . GLY A 1 82 ? 10.017 0.587 23.615 1.00 45.00 82 GLY A O 1
ATOM 623 N N . GLU A 1 83 ? 7.802 0.905 23.625 1.00 39.62 83 GLU A N 1
ATOM 624 C CA . GLU A 1 83 ? 7.500 -0.391 24.245 1.00 39.62 83 GLU A CA 1
ATOM 625 C C . GLU A 1 83 ? 6.886 -1.365 23.245 1.00 39.62 83 GLU A C 1
ATOM 627 O O . GLU A 1 83 ? 5.777 -1.194 22.733 1.00 39.62 83 GLU A O 1
ATOM 632 N N . LEU A 1 84 ? 7.647 -2.421 22.975 1.00 41.12 84 LEU A N 1
ATOM 633 C CA . LEU A 1 84 ? 7.218 -3.586 22.227 1.00 41.12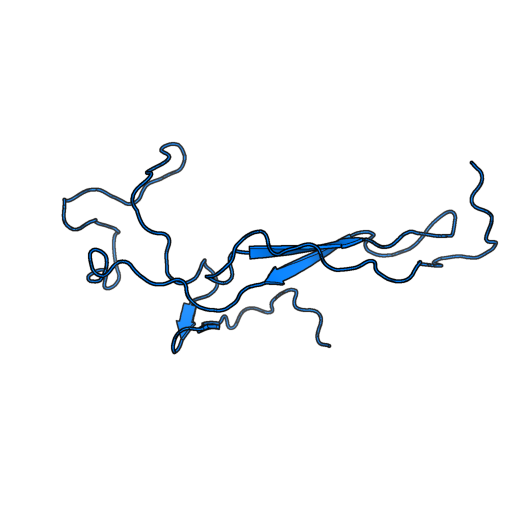 84 LEU A CA 1
ATOM 634 C C . LEU A 1 84 ? 6.232 -4.385 23.101 1.00 41.12 84 LEU A C 1
ATOM 636 O O . LEU A 1 84 ? 6.612 -5.360 23.743 1.00 41.12 84 LEU A O 1
ATOM 640 N N . LEU A 1 85 ? 4.963 -3.968 23.162 1.00 40.75 85 LEU A N 1
ATOM 641 C CA . LEU A 1 85 ? 3.935 -4.792 23.798 1.00 40.75 85 LEU A CA 1
ATOM 642 C C . LEU A 1 85 ? 3.691 -6.018 22.910 1.00 40.75 85 LEU A C 1
ATOM 644 O O . LEU A 1 85 ? 3.075 -5.930 21.847 1.00 40.75 85 LEU A O 1
ATOM 648 N N . SER A 1 86 ? 4.167 -7.172 23.361 1.00 41.22 86 SER A N 1
ATOM 649 C CA . SER A 1 86 ? 3.999 -8.481 22.726 1.00 41.22 86 SER A CA 1
ATOM 650 C C . SER A 1 86 ? 2.546 -8.992 22.713 1.00 41.22 86 SER A C 1
ATOM 652 O O . SER A 1 86 ? 2.301 -10.085 22.206 1.00 41.22 86 SER A O 1
ATOM 654 N N . SER A 1 87 ? 1.569 -8.227 23.227 1.00 43.34 87 SER A N 1
ATOM 655 C CA . SER A 1 87 ? 0.197 -8.710 23.461 1.00 43.34 87 SER A CA 1
ATOM 656 C C . SER A 1 87 ? -0.959 -7.722 23.210 1.00 43.34 87 SER A C 1
ATOM 658 O O . SER A 1 87 ? -2.103 -8.089 23.464 1.00 43.34 87 SER A O 1
ATOM 660 N N . CYS A 1 88 ? -0.742 -6.515 22.660 1.00 44.09 88 CYS A N 1
ATOM 661 C CA . CYS A 1 88 ? -1.861 -5.742 22.084 1.00 44.09 88 CYS A CA 1
ATOM 662 C C . CYS A 1 88 ? -2.018 -6.203 20.623 1.00 44.09 88 CYS A C 1
ATOM 664 O O . CYS A 1 88 ? -1.286 -5.753 19.737 1.00 44.09 88 CYS A O 1
ATOM 666 N N . SER A 1 89 ? -2.912 -7.172 20.378 1.00 51.62 89 SER A N 1
ATOM 667 C CA . SER A 1 89 ? -3.222 -7.664 19.029 1.00 51.62 89 SER A CA 1
ATOM 668 C C . SER A 1 89 ? -3.582 -6.478 18.132 1.00 51.62 89 SER A C 1
ATOM 670 O O . SER A 1 89 ? -4.510 -5.724 18.417 1.00 51.62 89 SER A O 1
ATOM 672 N N . ARG A 1 90 ? -2.768 -6.280 17.087 1.00 53.34 90 ARG A N 1
ATOM 673 C CA . ARG A 1 90 ? -2.853 -5.192 16.097 1.00 53.34 90 ARG A CA 1
ATOM 674 C C . ARG A 1 90 ? -4.302 -4.953 15.636 1.00 53.34 90 ARG A C 1
ATOM 676 O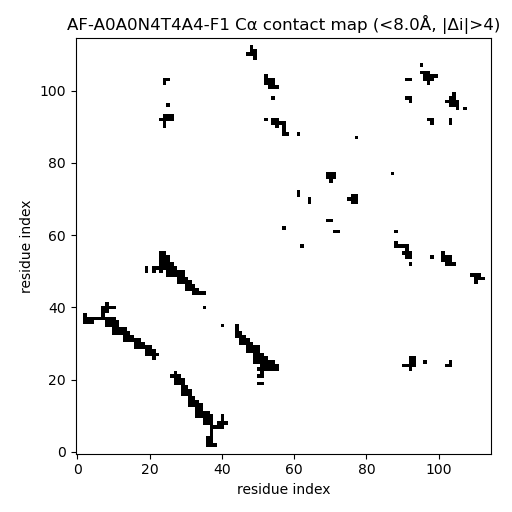 O . ARG A 1 90 ? -5.073 -5.910 15.577 1.00 53.34 90 ARG A O 1
ATOM 683 N N . PRO A 1 91 ? -4.667 -3.714 15.251 1.00 61.94 91 PRO A N 1
ATOM 684 C CA . PRO A 1 91 ? -5.999 -3.441 14.713 1.00 61.94 91 PRO A CA 1
ATOM 685 C C . PRO A 1 91 ? -6.287 -4.337 13.498 1.00 61.94 91 PRO A C 1
ATOM 687 O O . PRO A 1 91 ? -5.357 -4.713 12.777 1.00 61.94 91 PRO A O 1
ATOM 690 N N . SER A 1 92 ? -7.566 -4.665 13.263 1.00 73.50 92 SER A N 1
ATOM 691 C CA . SER A 1 92 ? -7.991 -5.515 12.136 1.00 7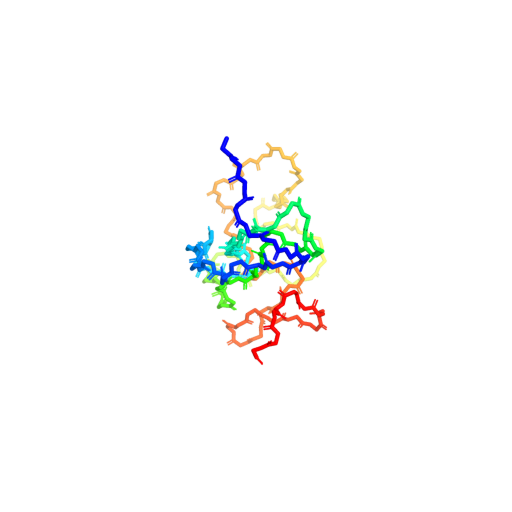3.50 92 SER A CA 1
ATOM 692 C C . SER A 1 92 ? -7.474 -4.980 10.803 1.00 73.50 92 SER A C 1
ATOM 694 O O . SER A 1 92 ? -7.086 -5.762 9.944 1.00 73.50 92 SER A O 1
ATOM 696 N N . CYS A 1 93 ? -7.429 -3.653 10.668 1.00 78.12 93 CYS A N 1
ATOM 697 C CA . CYS A 1 93 ? -6.865 -2.927 9.539 1.00 78.12 93 CYS A CA 1
ATOM 698 C C . CYS A 1 93 ? -5.913 -1.834 10.045 1.00 78.12 93 CYS A C 1
ATOM 700 O O . CYS A 1 93 ? -6.158 -1.235 11.095 1.00 78.12 93 CYS A O 1
ATOM 702 N N . CYS A 1 94 ? -4.807 -1.580 9.341 1.00 76.75 94 CYS A N 1
ATOM 703 C CA . CYS A 1 94 ? -3.944 -0.441 9.654 1.00 76.75 94 CYS A CA 1
ATOM 704 C C . CYS A 1 94 ? -4.516 0.840 9.052 1.00 76.75 94 CYS A C 1
ATOM 706 O O . CYS A 1 94 ? -4.898 0.817 7.886 1.00 76.75 94 CYS A O 1
ATOM 708 N N . PRO A 1 95 ? -4.476 1.974 9.772 1.00 72.38 95 PRO A N 1
ATOM 709 C CA . PRO A 1 95 ? -4.784 3.273 9.182 1.00 72.38 95 PRO A CA 1
ATOM 710 C C . PRO A 1 95 ? -3.960 3.517 7.901 1.00 72.38 95 PRO A C 1
ATOM 712 O O . PRO A 1 95 ? -2.778 3.155 7.882 1.00 72.38 95 PRO A O 1
ATOM 715 N N . PRO A 1 96 ? -4.541 4.113 6.843 1.00 72.25 96 PRO A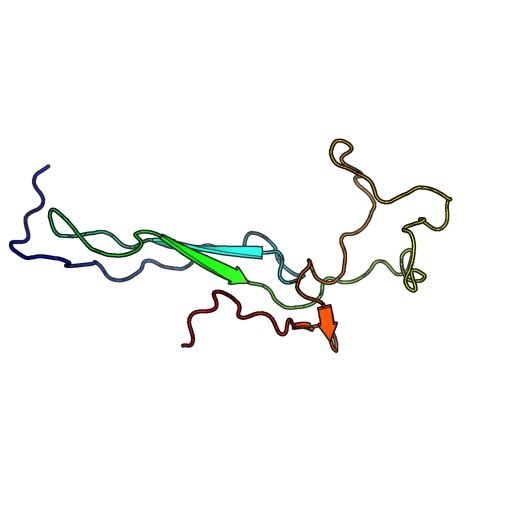 N 1
ATOM 716 C CA . PRO A 1 96 ? -5.870 4.739 6.772 1.00 72.25 96 PRO A CA 1
ATOM 717 C C . PRO A 1 96 ? -7.016 3.764 6.449 1.00 72.25 96 PRO A C 1
ATOM 719 O O . PRO A 1 96 ? -8.115 4.202 6.126 1.00 72.25 96 PRO A O 1
ATOM 722 N N . PHE A 1 97 ? -6.766 2.455 6.482 1.00 77.50 97 PHE A N 1
ATOM 723 C CA . PHE A 1 97 ? -7.772 1.463 6.145 1.00 77.50 97 PHE A CA 1
ATOM 724 C C . PHE A 1 97 ? -8.677 1.131 7.326 1.00 77.50 97 PHE A C 1
ATOM 726 O O . PHE A 1 97 ? -8.215 0.884 8.445 1.00 77.50 97 PHE A O 1
ATOM 733 N N . GLU A 1 98 ? -9.965 1.039 7.034 1.00 79.12 98 GLU A N 1
ATOM 734 C CA . GLU A 1 98 ? -11.024 0.654 7.951 1.00 79.12 98 GLU A CA 1
ATOM 735 C C . GLU A 1 98 ? -11.567 -0.723 7.577 1.00 79.12 98 GLU A C 1
ATOM 737 O O . GLU A 1 98 ? -11.561 -1.122 6.413 1.00 79.12 98 GLU A O 1
ATOM 742 N N . ASN A 1 99 ? -11.996 -1.481 8.586 1.00 78.31 99 ASN A N 1
ATOM 743 C CA . ASN A 1 99 ? -12.581 -2.795 8.367 1.00 78.31 99 ASN A CA 1
ATOM 744 C C . ASN A 1 99 ? -14.053 -2.644 7.967 1.00 78.31 99 ASN A C 1
ATOM 746 O O . ASN A 1 99 ? -14.890 -2.336 8.815 1.00 78.31 99 ASN A O 1
ATOM 750 N N . VAL A 1 100 ? -14.344 -2.903 6.698 1.00 84.12 100 VAL A N 1
ATOM 751 C CA . VAL A 1 100 ? -15.684 -2.979 6.121 1.00 84.12 100 VAL A CA 1
ATOM 752 C C . VAL A 1 100 ? -15.912 -4.434 5.713 1.00 84.12 100 VAL A C 1
ATOM 754 O O . VAL A 1 100 ? -15.232 -4.958 4.831 1.00 84.12 100 VAL A O 1
ATOM 757 N N . ASP A 1 101 ? -16.808 -5.123 6.421 1.00 83.81 101 ASP A N 1
ATOM 758 C CA . ASP A 1 101 ? -17.189 -6.520 6.151 1.00 83.81 101 ASP A CA 1
ATOM 759 C C . ASP A 1 101 ? -16.009 -7.508 6.035 1.00 83.81 101 ASP A C 1
ATOM 761 O O . ASP A 1 101 ? -15.971 -8.394 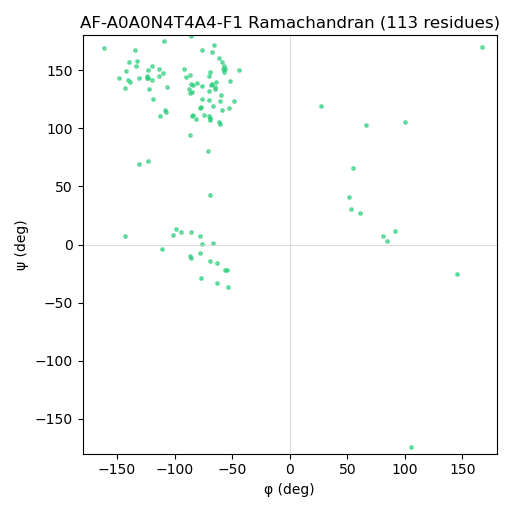5.179 1.00 83.81 101 ASP A O 1
ATOM 765 N N . GLY A 1 102 ? -15.001 -7.366 6.902 1.00 78.31 102 GLY A N 1
ATOM 766 C CA . GLY A 1 102 ? -13.829 -8.249 6.919 1.00 78.31 102 GLY A CA 1
ATOM 767 C C . GLY A 1 102 ? -12.769 -7.900 5.871 1.00 78.31 102 GLY A C 1
ATOM 768 O O . GLY A 1 102 ? -11.783 -8.631 5.724 1.00 78.31 102 GLY A O 1
ATOM 769 N N . LYS A 1 103 ? -12.926 -6.781 5.161 1.00 85.75 103 LYS A N 1
ATOM 770 C CA . LYS A 1 103 ? -11.934 -6.227 4.238 1.00 85.75 103 LYS A CA 1
ATOM 771 C C . LYS A 1 103 ? -11.513 -4.835 4.679 1.00 85.75 103 LYS A C 1
ATOM 773 O O . LYS A 1 103 ? -12.309 -4.024 5.124 1.00 85.75 103 LYS A O 1
ATOM 778 N N . CYS A 1 104 ? -10.233 -4.557 4.521 1.00 83.81 104 CYS A N 1
ATOM 779 C CA . CYS A 1 104 ? -9.641 -3.264 4.781 1.00 83.81 104 CYS A CA 1
ATOM 780 C C . CYS A 1 104 ? -9.822 -2.369 3.558 1.00 83.81 104 CYS A C 1
ATOM 782 O O . CYS A 1 104 ? -9.221 -2.614 2.508 1.00 83.81 104 CYS A O 1
ATOM 784 N N . GLN A 1 105 ? -10.646 -1.339 3.704 1.00 85.94 105 GLN A N 1
ATOM 785 C CA . GLN A 1 105 ? -10.963 -0.366 2.664 1.00 85.94 105 GLN A CA 1
ATOM 786 C C . GLN A 1 105 ? -10.549 1.034 3.111 1.00 85.94 105 GLN A C 1
ATOM 788 O O . GLN A 1 105 ? -10.450 1.311 4.301 1.00 85.94 105 GLN A O 1
ATOM 793 N N . THR A 1 106 ? -10.261 1.912 2.160 1.00 83.44 106 THR A N 1
ATOM 794 C CA . THR A 1 106 ? -10.018 3.329 2.430 1.00 83.44 106 THR A CA 1
ATOM 795 C C . THR A 1 106 ? -10.492 4.134 1.234 1.00 83.44 106 THR A C 1
ATOM 797 O O . THR A 1 106 ? -10.333 3.695 0.095 1.00 83.44 106 THR A O 1
ATOM 800 N N . ASP A 1 107 ? -11.049 5.309 1.498 1.00 78.12 107 ASP A N 1
ATOM 801 C CA . ASP A 1 107 ? -11.427 6.271 0.459 1.00 78.12 107 ASP A CA 1
ATOM 802 C C . ASP A 1 107 ? -10.213 7.049 -0.075 1.00 78.12 107 ASP A C 1
ATOM 804 O O . ASP A 1 107 ? -10.311 7.814 -1.035 1.00 78.12 107 ASP A O 1
ATOM 808 N N . GLN A 1 108 ? -9.043 6.872 0.546 1.00 73.12 108 GLN A N 1
ATOM 809 C CA . GLN A 1 108 ? -7.819 7.529 0.120 1.00 73.12 108 GLN A CA 1
ATOM 810 C C . GLN A 1 108 ? -7.265 6.846 -1.142 1.00 73.12 108 GLN A C 1
ATOM 812 O O . GLN A 1 108 ? -7.203 5.615 -1.183 1.00 73.12 108 GLN A O 1
ATOM 817 N N . PRO A 1 109 ? -6.811 7.602 -2.164 1.00 64.25 109 PRO A N 1
ATOM 818 C CA . PRO A 1 109 ? -6.209 7.020 -3.354 1.00 64.25 109 PRO A CA 1
ATOM 819 C C . PRO A 1 109 ? -4.962 6.250 -2.946 1.00 64.25 109 PRO A C 1
ATOM 821 O O . PRO A 1 109 ? -3.921 6.809 -2.589 1.00 64.25 109 PRO A O 1
ATOM 824 N N . LEU A 1 110 ? -5.090 4.933 -2.953 1.00 63.03 110 LEU A N 1
ATOM 825 C CA . LEU A 1 110 ? -3.972 4.061 -2.701 1.00 63.03 110 LEU A CA 1
ATOM 826 C C . LEU A 1 110 ? -3.025 4.159 -3.888 1.00 63.03 110 LEU A C 1
ATOM 828 O O . LEU A 1 110 ? -3.452 4.289 -5.034 1.00 63.03 110 LEU A O 1
ATOM 832 N N . LEU A 1 111 ? -1.729 4.005 -3.628 1.00 59.38 111 LEU A N 1
ATOM 833 C CA . LEU A 1 111 ? -0.740 3.722 -4.670 1.00 59.38 111 LEU A CA 1
ATOM 834 C C . LEU A 1 111 ? -0.942 2.294 -5.219 1.00 59.38 111 LEU A C 1
ATOM 836 O O . LEU A 1 111 ? 0.020 1.546 -5.374 1.00 59.38 111 LEU A O 1
ATOM 840 N N . ILE A 1 112 ? -2.193 1.889 -5.454 1.00 55.31 112 ILE A N 1
ATOM 841 C CA . ILE A 1 112 ? -2.537 0.731 -6.259 1.00 55.31 112 ILE A CA 1
ATOM 842 C C . ILE A 1 112 ? -2.370 1.198 -7.700 1.00 55.31 112 ILE A C 1
ATOM 844 O O . ILE A 1 112 ? -3.047 2.140 -8.111 1.00 55.31 112 ILE A O 1
ATOM 848 N N . PRO A 1 113 ? -1.447 0.606 -8.472 1.00 47.66 113 PRO A N 1
ATOM 849 C CA . PRO A 1 113 ? -1.531 0.744 -9.910 1.00 47.66 113 PRO A CA 1
ATOM 850 C C . PRO A 1 113 ? -2.889 0.166 -10.314 1.00 47.66 113 PRO A C 1
ATOM 852 O O . PRO A 1 113 ? -3.125 -1.016 -10.074 1.00 47.66 113 PRO A O 1
ATOM 855 N N . LEU A 1 114 ? -3.775 1.010 -10.851 1.00 42.50 114 LEU A N 1
ATOM 856 C CA . LEU A 1 114 ? -4.905 0.547 -11.655 1.00 42.50 114 LEU A CA 1
ATOM 857 C C . LEU A 1 114 ? -4.326 -0.446 -12.672 1.00 42.50 114 LEU A C 1
ATOM 859 O O . LEU A 1 114 ? -3.332 -0.115 -13.327 1.00 42.50 114 LEU A O 1
ATOM 863 N N . GLU A 1 115 ? -4.854 -1.671 -12.675 1.00 41.94 115 GLU A N 1
ATOM 864 C CA . GLU A 1 115 ? -4.484 -2.704 -13.652 1.00 41.94 115 GLU A CA 1
ATOM 865 C C . GLU A 1 115 ? -4.735 -2.224 -15.084 1.00 41.94 115 GLU A C 1
ATOM 867 O O . GLU A 1 115 ? -5.750 -1.522 -15.305 1.00 41.94 115 GLU A O 1
#

pLDDT: mean 70.69, std 20.18, range [35.41, 95.81]

Radius of gyration: 20.41 Å; Cα contacts (8 Å, |Δi|>4): 188; chains: 1; bounding box: 48×20×60 Å

Secondary structure (DSSP, 8-state):
------SSS-BPPPPPPPPPS-SSTT-EEEEEE--B-SS---S-SEEEEEE--BPPPPPGGG----SSS---TTS----STT---TTS---SS-TT-EEETTEEE-SS--S----

InterPro domains:
  IPR000884 Thrombospondin type-1 (TSP1) repeat [PF00090] (12-56)
  IPR000884 Thrombospondin type-1 (TSP1) repeat [PS50092] (8-57)
  IPR000884 Thrombospondin type-1 (TSP1) repeat [SM00209] (11-57)
  IPR036383 Thrombospondin type-1 repeat superfamily [G3DSA:2.20.100.10] (2-64)
  IPR036383 Thrombospondin type-1 repeat superfamily [SSF82895] (7-56)

Foldseek 3Di:
DDLPDPDEADKDPKDDWDPWPDQAALPTKIKIAIDDSDPDHDDDRMDIFRDHQFFDDDDPQQPDDDDDAAARPVRDHPDDPDDPPPPPPDGSHDPPFDDDPRGTDHPDDGSPPPD

Mean predicted aligned error: 12.75 Å

Organism: Brugia pahangi (NCBI:txid6280)